Protein AF-S4PH60-F1 (afdb_monomer_lite)

Secondary structure (DSSP, 8-state):
-HHHHHHHHHH-TTS---HHHHHHHHHHHHHHHHH---HHHHHHHHHHHT-GGGHHHHHHHHHHHHHHHHHH---HHHHHHHHTT--PPPSSPPP-

pLDDT: mean 90.48, std 4.32, range [73.25, 95.56]

Foldseek 3Di:
DLVVQVVVCVVCVPDDDDSVLVVLLVVLLVVLLAAVDQPVSLVVSCVVVVPCVCSVSSNVSSVVSNVVNVVPDDHPVVVVCVVVVPDDDDPDDDDD

Radius of gyration: 16.83 Å; chains: 1; bounding box: 34×27×51 Å

Structure (mmCIF, N/CA/C/O backbone):
data_AF-S4PH60-F1
#
_entry.id   AF-S4PH60-F1
#
loop_
_atom_site.group_PDB
_atom_site.id
_atom_site.type_symbol
_atom_site.label_atom_id
_atom_site.label_alt_id
_atom_site.label_comp_id
_atom_site.label_asym_id
_atom_site.label_entity_id
_atom_site.label_seq_id
_atom_site.pdbx_PDB_ins_code
_atom_site.Cartn_x
_atom_site.Cartn_y
_atom_site.Cartn_z
_atom_site.occupancy
_atom_site.B_iso_or_equiv
_atom_site.auth_seq_id
_atom_site.auth_comp_id
_atom_site.auth_asym_id
_atom_site.auth_atom_id
_atom_site.pdbx_PDB_model_num
ATOM 1 N N . GLY A 1 1 ? -0.030 -4.395 -10.900 1.00 89.50 1 GLY A N 1
ATOM 2 C CA . GLY A 1 1 ? 1.312 -3.913 -11.289 1.00 89.50 1 GLY A CA 1
ATOM 3 C C . GLY A 1 1 ? 1.776 -4.452 -12.633 1.00 89.50 1 GLY A C 1
ATOM 4 O O . GLY A 1 1 ? 1.837 -3.698 -13.591 1.00 89.50 1 GLY A O 1
ATOM 5 N N . ARG A 1 2 ? 2.071 -5.757 -12.736 1.00 91.31 2 ARG A N 1
ATOM 6 C CA . ARG A 1 2 ? 2.681 -6.356 -13.942 1.00 91.31 2 ARG A CA 1
ATOM 7 C C . ARG A 1 2 ? 1.845 -6.212 -15.221 1.00 91.31 2 ARG A C 1
ATOM 9 O O . ARG A 1 2 ? 2.398 -5.848 -16.248 1.00 91.31 2 ARG A O 1
ATOM 16 N N . LEU A 1 3 ? 0.531 -6.449 -15.148 1.00 92.81 3 LEU A N 1
ATOM 17 C CA . LEU A 1 3 ? -0.375 -6.264 -16.293 1.00 92.81 3 LEU A CA 1
ATOM 18 C C . LEU A 1 3 ? -0.359 -4.818 -16.802 1.00 92.81 3 LEU A C 1
ATOM 20 O O . LEU A 1 3 ? -0.233 -4.588 -17.997 1.00 92.81 3 LEU A O 1
ATOM 24 N N . LEU A 1 4 ? -0.397 -3.851 -15.881 1.00 91.31 4 LEU A N 1
ATOM 25 C CA . LEU A 1 4 ? -0.311 -2.428 -16.202 1.00 91.31 4 LEU A CA 1
ATOM 26 C C . LEU A 1 4 ? 1.035 -2.091 -16.864 1.00 91.31 4 LEU A C 1
ATOM 28 O O . LEU A 1 4 ? 1.066 -1.346 -17.832 1.00 91.31 4 LEU A O 1
ATOM 32 N N . ALA A 1 5 ? 2.135 -2.700 -16.416 1.00 91.56 5 ALA A N 1
ATOM 33 C CA . ALA A 1 5 ? 3.443 -2.522 -17.043 1.00 91.56 5 ALA A CA 1
ATOM 34 C C . ALA A 1 5 ? 3.490 -3.045 -18.489 1.00 91.56 5 ALA A C 1
ATOM 36 O O . ALA A 1 5 ? 4.017 -2.368 -19.366 1.00 91.56 5 ALA A O 1
ATOM 37 N N . ILE A 1 6 ? 2.915 -4.228 -18.739 1.00 90.88 6 ILE A N 1
ATOM 38 C CA . ILE A 1 6 ? 2.827 -4.822 -20.083 1.00 90.88 6 ILE A CA 1
ATOM 39 C C . ILE A 1 6 ? 1.951 -3.949 -20.988 1.00 90.88 6 ILE A C 1
ATOM 41 O O . ILE A 1 6 ? 2.305 -3.701 -22.137 1.00 90.88 6 ILE A O 1
ATOM 45 N N . PHE A 1 7 ? 0.842 -3.430 -20.458 1.00 91.00 7 PHE A N 1
ATOM 46 C CA . PHE A 1 7 ? -0.017 -2.501 -21.185 1.00 91.00 7 PHE A CA 1
ATOM 47 C C . PHE A 1 7 ? 0.725 -1.209 -21.560 1.00 91.00 7 PHE A C 1
ATOM 49 O O . PHE A 1 7 ? 0.685 -0.800 -22.717 1.00 91.00 7 PHE A O 1
ATOM 56 N N . ILE A 1 8 ? 1.474 -0.603 -20.630 1.00 89.69 8 ILE A N 1
ATOM 57 C CA . ILE A 1 8 ? 2.292 0.584 -20.934 1.00 89.69 8 ILE A CA 1
ATOM 58 C C . ILE A 1 8 ? 3.347 0.260 -21.995 1.00 89.69 8 ILE A C 1
ATOM 60 O O . ILE A 1 8 ? 3.558 1.064 -22.897 1.00 89.69 8 ILE A O 1
ATOM 64 N N . GLN A 1 9 ? 3.984 -0.909 -21.924 1.00 89.25 9 GLN A N 1
ATOM 65 C CA . GLN A 1 9 ? 4.979 -1.327 -22.912 1.00 89.25 9 GLN A CA 1
ATOM 66 C C . GLN A 1 9 ? 4.375 -1.485 -24.315 1.00 89.25 9 GLN A C 1
ATOM 68 O O . GLN A 1 9 ? 5.037 -1.178 -25.303 1.00 89.25 9 GLN A O 1
ATOM 73 N N . TYR A 1 10 ? 3.118 -1.922 -24.402 1.00 88.00 10 TYR A N 1
ATOM 74 C CA . TYR A 1 10 ? 2.390 -2.000 -25.666 1.00 88.00 10 TYR A CA 1
ATOM 75 C C . TYR A 1 10 ? 2.068 -0.610 -26.241 1.00 88.00 10 TYR A C 1
ATOM 77 O O . TYR A 1 10 ? 2.185 -0.401 -27.445 1.00 88.00 10 TYR A O 1
ATOM 85 N N . VAL A 1 11 ? 1.701 0.353 -25.387 1.00 90.06 11 VAL A N 1
ATOM 86 C CA . VAL A 1 11 ? 1.354 1.727 -25.800 1.00 90.06 11 VAL A CA 1
ATOM 87 C C . VAL A 1 11 ? 2.596 2.579 -26.109 1.00 90.06 11 VAL A C 1
ATOM 89 O O . VAL A 1 11 ? 2.559 3.420 -27.005 1.00 90.06 11 VAL A O 1
ATOM 92 N N . LEU A 1 12 ? 3.705 2.371 -25.392 1.00 86.88 12 LEU A N 1
ATOM 93 C CA . LEU A 1 12 ? 4.949 3.141 -25.507 1.00 86.88 12 LEU A CA 1
ATOM 94 C C . LEU A 1 12 ? 6.146 2.215 -25.797 1.00 86.88 12 LEU A C 1
ATOM 96 O O . LEU A 1 12 ? 6.965 1.963 -24.908 1.00 86.88 12 LEU A O 1
ATOM 100 N N . PRO A 1 13 ? 6.305 1.745 -27.048 1.00 78.12 13 PRO A N 1
ATOM 101 C CA . PRO A 1 13 ? 7.345 0.777 -27.407 1.00 78.12 13 PRO A CA 1
ATOM 102 C C . PRO A 1 13 ? 8.776 1.340 -27.344 1.00 78.12 13 PRO A C 1
ATOM 104 O O . PRO A 1 13 ? 9.732 0.573 -27.317 1.00 78.12 13 PRO A O 1
ATOM 107 N N . HIS A 1 14 ? 8.944 2.667 -27.319 1.00 76.19 14 HIS A N 1
ATOM 108 C CA . HIS A 1 14 ? 10.259 3.321 -27.330 1.00 76.19 14 HIS A CA 1
ATOM 109 C C . HIS A 1 14 ? 10.944 3.402 -25.959 1.00 76.19 14 HIS A C 1
ATOM 111 O O . HIS A 1 14 ? 12.126 3.735 -25.899 1.00 76.19 14 HIS A O 1
ATOM 117 N N . ASN A 1 15 ? 10.235 3.125 -24.859 1.00 78.12 15 ASN A N 1
ATOM 118 C CA . ASN A 1 15 ? 10.791 3.274 -23.517 1.00 78.12 15 ASN A CA 1
ATOM 119 C C . ASN A 1 15 ? 11.068 1.901 -22.892 1.00 78.12 15 ASN A C 1
ATOM 121 O O . ASN A 1 15 ? 10.162 1.083 -22.723 1.00 78.12 15 ASN A O 1
ATOM 125 N N . SER A 1 16 ? 12.322 1.637 -22.521 1.00 77.81 16 SER A N 1
ATOM 126 C CA . SER A 1 16 ? 12.720 0.382 -21.878 1.00 77.81 16 SER A CA 1
ATOM 127 C C . SER A 1 16 ? 12.273 0.364 -20.413 1.00 77.81 16 SER A C 1
ATOM 129 O O . SER A 1 16 ? 13.016 0.733 -19.501 1.00 77.81 16 SER A O 1
ATOM 131 N N . ILE A 1 17 ? 11.027 -0.042 -20.185 1.00 84.56 17 ILE A N 1
ATOM 132 C CA . ILE A 1 17 ? 10.431 -0.158 -18.854 1.00 84.56 17 ILE A CA 1
ATOM 133 C C . ILE A 1 17 ? 10.711 -1.552 -18.291 1.00 84.56 17 ILE A C 1
ATOM 135 O O . ILE A 1 17 ? 10.523 -2.547 -18.981 1.00 84.56 17 ILE A O 1
ATOM 139 N N . ASN A 1 18 ? 11.112 -1.644 -17.018 1.00 88.25 18 ASN A N 1
ATOM 140 C CA . ASN A 1 18 ? 11.245 -2.926 -16.324 1.00 88.25 18 ASN A CA 1
ATOM 141 C C . ASN A 1 18 ? 9.895 -3.334 -15.691 1.00 88.25 18 ASN A C 1
ATOM 143 O O . ASN A 1 18 ? 9.489 -2.716 -14.697 1.00 88.25 18 ASN A O 1
ATOM 147 N N . PRO A 1 19 ? 9.211 -4.387 -16.188 1.00 88.44 19 PRO A N 1
ATOM 148 C CA . PRO A 1 19 ? 7.902 -4.790 -15.674 1.00 88.44 19 PRO A CA 1
ATOM 149 C C . PRO A 1 19 ? 7.925 -5.244 -14.210 1.00 88.44 19 PRO A C 1
ATOM 151 O O . PRO A 1 19 ? 6.906 -5.142 -13.525 1.00 88.44 19 PRO A O 1
ATOM 154 N N . ALA A 1 20 ? 9.071 -5.719 -13.708 1.00 88.94 20 ALA A N 1
ATOM 155 C CA . ALA A 1 20 ? 9.209 -6.178 -12.328 1.00 88.94 20 ALA A CA 1
ATOM 156 C C . ALA A 1 20 ? 9.073 -5.022 -11.324 1.00 88.94 20 ALA A C 1
ATOM 158 O O . ALA A 1 20 ? 8.402 -5.176 -10.306 1.00 88.94 20 ALA A O 1
ATOM 159 N N . LYS A 1 21 ? 9.610 -3.834 -11.638 1.00 89.56 21 LYS A N 1
ATOM 160 C CA . LYS A 1 21 ? 9.484 -2.650 -10.767 1.00 89.56 21 LYS A CA 1
ATOM 161 C C . LYS A 1 21 ? 8.028 -2.206 -10.615 1.00 89.56 21 LYS A C 1
ATOM 163 O O . LYS A 1 21 ? 7.562 -1.938 -9.514 1.00 89.56 21 LYS A O 1
ATOM 168 N N . TYR A 1 22 ? 7.276 -2.201 -11.711 1.00 91.50 22 TYR A N 1
ATOM 169 C CA . TYR A 1 22 ? 5.847 -1.873 -11.698 1.00 91.50 22 TYR A CA 1
ATOM 170 C C . TYR A 1 22 ? 4.999 -2.978 -11.058 1.00 91.50 22 TYR A C 1
ATOM 172 O O . TYR A 1 22 ? 3.953 -2.704 -10.463 1.00 91.50 22 TYR A O 1
ATOM 180 N N . ALA A 1 23 ? 5.429 -4.239 -11.159 1.00 93.31 23 ALA A N 1
ATOM 181 C CA . ALA A 1 23 ? 4.824 -5.333 -10.413 1.00 93.31 23 ALA A CA 1
ATOM 182 C C . ALA A 1 23 ? 4.968 -5.114 -8.902 1.00 93.31 23 ALA A C 1
ATOM 184 O O . ALA A 1 23 ? 3.953 -5.172 -8.210 1.00 93.31 23 ALA A O 1
ATOM 185 N N . LEU A 1 24 ? 6.177 -4.775 -8.438 1.00 93.00 24 LEU A N 1
ATOM 186 C CA . LEU A 1 24 ? 6.476 -4.473 -7.038 1.00 93.00 24 LEU A CA 1
ATOM 187 C C . LEU A 1 24 ? 5.631 -3.306 -6.518 1.00 93.00 24 LEU A C 1
ATOM 189 O O . LEU A 1 24 ? 4.939 -3.458 -5.518 1.00 93.00 24 LEU A O 1
ATOM 193 N N . VAL A 1 25 ? 5.613 -2.178 -7.233 1.00 93.44 25 VAL A N 1
ATOM 194 C CA . VAL A 1 25 ? 4.810 -1.002 -6.849 1.00 93.44 25 VAL A CA 1
ATOM 195 C C . VAL A 1 25 ? 3.319 -1.338 -6.785 1.00 93.44 25 VAL A C 1
ATOM 197 O O . VAL A 1 25 ? 2.631 -0.946 -5.849 1.00 93.44 25 VAL A O 1
ATOM 200 N N . GLY A 1 26 ? 2.806 -2.112 -7.745 1.00 94.44 26 GLY A N 1
ATOM 201 C CA . GLY A 1 26 ? 1.407 -2.535 -7.716 1.00 94.44 26 GLY A CA 1
ATOM 202 C C . GLY A 1 26 ? 1.075 -3.482 -6.558 1.00 94.44 26 GLY A C 1
ATOM 203 O O . GLY A 1 26 ? -0.021 -3.401 -6.016 1.00 94.44 26 GLY A O 1
ATOM 204 N N . ALA A 1 27 ? 2.000 -4.367 -6.180 1.00 93.88 27 ALA A N 1
ATOM 205 C CA . ALA A 1 27 ? 1.836 -5.228 -5.010 1.00 93.88 27 ALA A CA 1
ATOM 206 C C . ALA A 1 27 ? 1.880 -4.409 -3.710 1.00 93.88 27 ALA A C 1
ATOM 208 O O . ALA A 1 27 ? 1.031 -4.598 -2.843 1.00 93.88 27 ALA A O 1
ATOM 209 N N . ALA A 1 28 ? 2.807 -3.451 -3.613 1.00 94.00 28 ALA A N 1
ATOM 210 C CA . ALA A 1 28 ? 2.895 -2.519 -2.494 1.00 94.00 28 ALA A CA 1
ATOM 211 C C . ALA A 1 28 ? 1.595 -1.717 -2.331 1.00 94.00 28 ALA A C 1
ATOM 213 O O . ALA A 1 28 ? 1.035 -1.689 -1.239 1.00 94.00 28 ALA A O 1
ATOM 214 N N . ALA A 1 29 ? 1.068 -1.144 -3.418 1.00 95.12 29 ALA A N 1
ATOM 215 C CA . ALA A 1 29 ? -0.189 -0.396 -3.404 1.00 95.12 29 ALA A CA 1
ATOM 216 C C . ALA A 1 29 ? -1.371 -1.246 -2.908 1.00 95.12 29 ALA A C 1
ATOM 218 O O . ALA A 1 29 ? -2.155 -0.777 -2.086 1.00 95.12 29 ALA A O 1
ATOM 219 N N . GLN A 1 30 ? -1.470 -2.508 -3.343 1.00 94.50 30 GLN A N 1
ATOM 220 C CA . GLN A 1 30 ? -2.509 -3.420 -2.859 1.00 94.50 30 GLN A CA 1
ATOM 221 C C . GLN A 1 30 ? -2.357 -3.707 -1.361 1.00 94.50 30 GLN A C 1
ATOM 223 O O . GLN A 1 30 ? -3.338 -3.650 -0.627 1.00 94.50 30 GLN A O 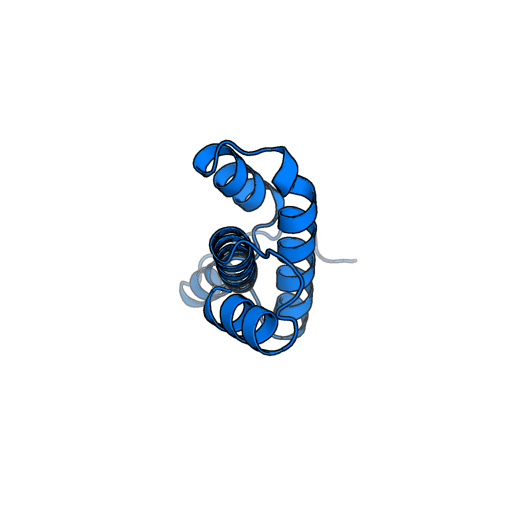1
ATOM 228 N N . LEU A 1 31 ? -1.140 -4.000 -0.894 1.00 94.00 31 LEU A N 1
ATOM 229 C CA . LEU A 1 31 ? -0.890 -4.283 0.519 1.00 94.00 31 LEU A CA 1
ATOM 230 C C . LEU A 1 31 ? -1.196 -3.058 1.390 1.00 94.00 31 LEU A C 1
ATOM 232 O O . LEU A 1 31 ? -2.003 -3.164 2.310 1.00 94.00 31 LEU A O 1
ATOM 236 N N . GLY A 1 32 ? -0.651 -1.883 1.063 1.00 93.06 32 GLY A N 1
ATOM 237 C CA . GLY A 1 32 ? -0.945 -0.637 1.785 1.00 93.06 32 GLY A CA 1
ATOM 238 C C . GLY A 1 32 ? -2.432 -0.270 1.768 1.00 93.06 32 GLY A C 1
ATOM 239 O O . GLY A 1 32 ? -2.975 0.196 2.770 1.00 93.06 32 GLY A O 1
ATOM 240 N N . GLY A 1 33 ? -3.110 -0.563 0.657 1.00 92.56 33 GLY A N 1
ATOM 241 C CA . GLY A 1 33 ? -4.549 -0.394 0.483 1.00 92.56 33 GLY A CA 1
ATOM 242 C C . GLY A 1 33 ? -5.426 -1.393 1.253 1.00 92.56 33 GLY A C 1
ATOM 243 O O . GLY A 1 33 ? -6.625 -1.160 1.363 1.00 92.56 33 GLY A O 1
ATOM 244 N N . VAL A 1 34 ? -4.882 -2.477 1.803 1.00 93.56 34 VAL A N 1
ATOM 245 C CA . VAL A 1 34 ? -5.647 -3.433 2.629 1.00 93.56 34 VAL A CA 1
ATOM 246 C C . VAL A 1 34 ? -5.297 -3.277 4.107 1.00 93.56 34 VAL A C 1
ATOM 248 O O . VAL A 1 34 ? -6.188 -3.257 4.955 1.00 93.56 34 VAL A O 1
ATOM 251 N N . VAL A 1 35 ? -4.005 -3.145 4.423 1.00 92.00 35 VAL A N 1
ATOM 252 C CA . VAL A 1 35 ? -3.519 -3.135 5.812 1.00 92.00 35 VAL A CA 1
ATOM 253 C C . VAL A 1 35 ? -3.399 -1.748 6.438 1.00 92.00 35 VAL A C 1
ATOM 255 O O . VAL A 1 35 ? -3.206 -1.665 7.643 1.00 92.00 35 VAL A O 1
ATOM 258 N N . ARG A 1 36 ? 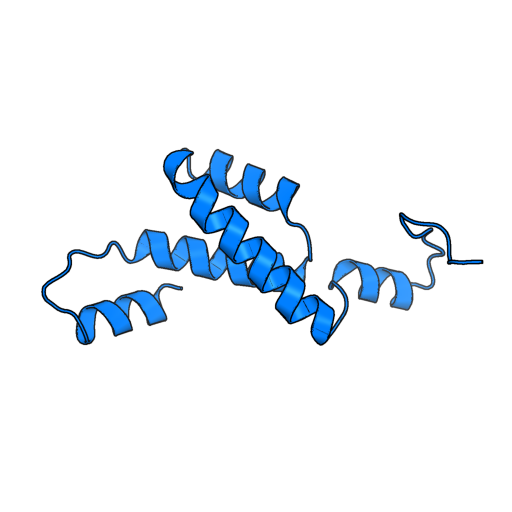-3.455 -0.665 5.650 1.00 90.19 36 ARG A N 1
ATOM 259 C CA . ARG A 1 36 ? -3.286 0.735 6.108 1.00 90.19 36 ARG A CA 1
ATOM 260 C C . ARG A 1 36 ? -1.956 1.067 6.803 1.00 90.19 36 ARG A C 1
ATOM 262 O O . ARG A 1 36 ? -1.786 2.171 7.313 1.00 90.19 36 ARG A O 1
ATOM 269 N N . MET A 1 37 ? -0.968 0.173 6.746 1.00 90.88 37 MET A N 1
ATOM 270 C CA . MET A 1 37 ? 0.389 0.413 7.248 1.00 90.88 37 MET A CA 1
ATOM 271 C C . MET A 1 37 ? 1.258 1.092 6.182 1.00 90.88 37 MET A C 1
ATOM 273 O O . MET A 1 37 ? 1.423 0.560 5.085 1.00 90.88 37 MET A O 1
ATOM 277 N N . THR A 1 38 ? 1.855 2.241 6.505 1.00 89.25 38 THR A N 1
ATOM 278 C CA . THR A 1 38 ? 2.679 3.020 5.561 1.00 89.25 38 THR A CA 1
ATOM 279 C C . THR A 1 38 ? 4.176 2.843 5.812 1.00 89.25 38 THR A C 1
ATOM 281 O O . THR A 1 38 ? 4.874 2.253 4.987 1.00 89.25 38 THR A O 1
ATOM 284 N N . ILE A 1 39 ? 4.685 3.313 6.954 1.00 90.69 39 ILE A N 1
ATOM 285 C CA . ILE A 1 39 ? 6.131 3.395 7.223 1.00 90.69 39 ILE A CA 1
ATOM 286 C C . ILE A 1 39 ? 6.744 1.998 7.366 1.00 90.69 39 ILE A C 1
ATOM 288 O O . ILE A 1 39 ? 7.654 1.651 6.615 1.00 90.69 39 ILE A O 1
ATOM 292 N N . SER A 1 40 ? 6.210 1.163 8.263 1.00 92.06 40 SER A N 1
ATOM 293 C CA . SER A 1 40 ? 6.744 -0.184 8.512 1.00 92.06 40 SER A CA 1
ATOM 294 C C . SER A 1 40 ? 6.722 -1.056 7.257 1.00 92.06 40 SER A C 1
ATOM 296 O O . SER A 1 40 ? 7.703 -1.727 6.948 1.00 92.06 40 SER A O 1
ATOM 298 N N . LEU A 1 41 ? 5.629 -0.999 6.488 1.00 92.25 41 LEU A N 1
ATOM 299 C CA . LEU A 1 41 ? 5.496 -1.763 5.249 1.00 92.25 41 LEU A CA 1
ATOM 300 C C . LEU A 1 41 ? 6.510 -1.307 4.193 1.00 92.25 41 LEU A C 1
ATOM 302 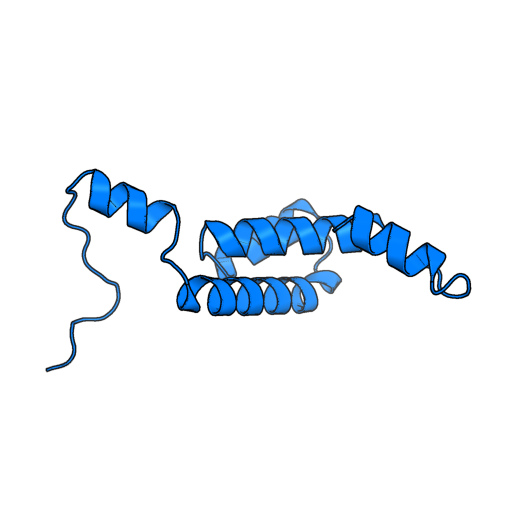O O . LEU A 1 41 ? 7.117 -2.144 3.529 1.00 92.25 41 LEU A O 1
ATOM 306 N N . THR A 1 42 ? 6.734 0.004 4.067 1.00 92.00 42 THR A N 1
ATOM 307 C CA . THR A 1 42 ? 7.762 0.539 3.164 1.00 92.00 42 THR A CA 1
ATOM 308 C C . THR A 1 42 ? 9.134 -0.039 3.504 1.00 92.00 42 THR A C 1
ATOM 310 O O . THR A 1 42 ? 9.826 -0.530 2.612 1.00 92.00 42 THR A O 1
ATOM 313 N N . VAL A 1 43 ? 9.520 -0.006 4.783 1.00 92.69 43 VAL A N 1
ATOM 314 C CA . VAL A 1 43 ? 10.826 -0.509 5.232 1.00 92.69 43 VAL A CA 1
ATOM 315 C C . VAL A 1 43 ? 10.971 -1.994 4.904 1.00 92.69 43 VAL A C 1
ATOM 317 O O . VAL A 1 43 ? 11.960 -2.376 4.288 1.00 92.69 43 VAL A O 1
ATOM 320 N N . ILE A 1 44 ? 9.957 -2.818 5.192 1.00 94.25 44 ILE A N 1
ATOM 321 C CA . ILE A 1 44 ? 9.972 -4.254 4.856 1.00 94.25 44 ILE A CA 1
ATOM 322 C C . ILE A 1 44 ? 10.194 -4.476 3.350 1.00 94.25 44 ILE A C 1
ATOM 324 O O . ILE A 1 44 ? 10.998 -5.321 2.954 1.00 94.25 44 ILE A O 1
ATOM 328 N N . ILE A 1 45 ? 9.510 -3.716 2.489 1.00 92.62 45 ILE A N 1
ATOM 329 C CA . ILE A 1 45 ? 9.645 -3.854 1.030 1.00 92.62 45 ILE A CA 1
ATOM 330 C C . ILE A 1 45 ? 11.045 -3.430 0.562 1.00 92.62 45 ILE A C 1
ATOM 332 O O . ILE A 1 45 ? 11.627 -4.081 -0.309 1.00 92.62 45 ILE A O 1
ATOM 336 N N . ILE A 1 46 ? 11.601 -2.358 1.129 1.00 92.38 46 ILE A N 1
ATOM 337 C CA . ILE A 1 46 ? 12.948 -1.884 0.787 1.00 92.38 46 ILE A CA 1
ATOM 338 C C . ILE A 1 46 ? 14.001 -2.914 1.194 1.00 92.38 46 ILE A C 1
ATOM 340 O O . ILE A 1 46 ? 14.834 -3.270 0.359 1.00 92.38 46 ILE A O 1
ATOM 344 N N . GLU A 1 47 ? 13.936 -3.412 2.429 1.00 93.00 47 GLU A N 1
ATOM 345 C CA . GLU A 1 47 ? 14.882 -4.399 2.961 1.00 93.00 47 GLU A CA 1
ATOM 346 C C . GLU A 1 47 ? 14.836 -5.704 2.156 1.00 93.00 47 GLU A C 1
ATOM 348 O O . GLU A 1 47 ? 15.869 -6.220 1.739 1.00 93.00 47 GLU A O 1
ATOM 353 N N . THR A 1 48 ? 13.637 -6.204 1.838 1.00 92.25 48 THR A N 1
ATOM 354 C CA . THR A 1 48 ? 13.471 -7.438 1.045 1.00 92.25 48 THR A CA 1
ATOM 355 C C . THR A 1 48 ? 13.900 -7.292 -0.416 1.00 92.25 48 THR A C 1
ATOM 357 O O . THR A 1 48 ? 14.342 -8.266 -1.024 1.00 92.25 48 THR A O 1
ATOM 360 N N . THR A 1 49 ? 13.790 -6.093 -0.994 1.00 90.00 49 THR A N 1
ATOM 361 C CA . THR A 1 49 ? 14.211 -5.829 -2.383 1.00 90.00 49 THR A CA 1
ATOM 362 C C . THR A 1 49 ? 15.700 -5.472 -2.478 1.00 90.00 49 THR A C 1
ATOM 364 O O . THR A 1 49 ? 16.289 -5.571 -3.554 1.00 90.00 49 THR A O 1
ATOM 367 N N . GLY A 1 50 ? 16.318 -5.022 -1.382 1.00 86.88 50 GLY A N 1
ATOM 368 C CA . GLY A 1 50 ? 17.721 -4.600 -1.339 1.00 86.88 50 GLY A CA 1
ATOM 369 C C . GLY A 1 50 ? 18.028 -3.343 -2.165 1.00 86.88 50 GLY A C 1
ATOM 370 O O . GLY A 1 50 ? 19.177 -3.113 -2.536 1.00 86.88 50 GLY A O 1
ATOM 371 N N . GLN A 1 51 ? 17.016 -2.533 -2.507 1.00 82.81 51 GLN A N 1
ATOM 372 C CA . GLN A 1 51 ? 17.165 -1.415 -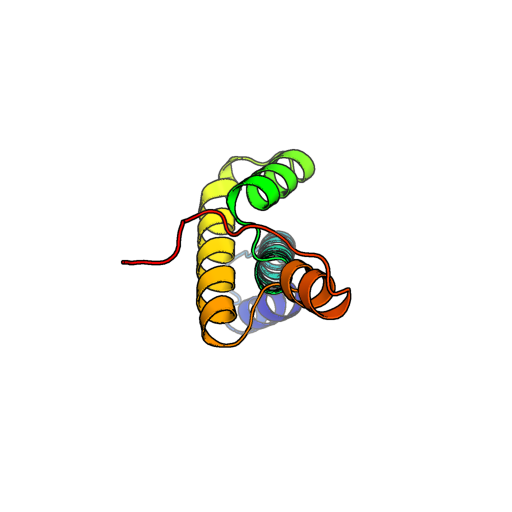3.446 1.00 82.81 51 GLN A CA 1
ATOM 373 C C . GLN A 1 51 ? 16.506 -0.126 -2.933 1.00 82.81 51 GLN A C 1
ATOM 375 O O . GLN A 1 51 ? 15.409 0.259 -3.345 1.00 82.81 51 GLN A O 1
ATOM 380 N N . ILE A 1 52 ? 17.234 0.583 -2.065 1.00 86.69 52 ILE A N 1
ATOM 381 C CA . ILE A 1 52 ? 16.789 1.801 -1.357 1.00 86.69 52 ILE A CA 1
ATOM 382 C C . ILE A 1 52 ? 16.424 2.943 -2.319 1.00 86.69 52 ILE A C 1
ATOM 384 O O . ILE A 1 52 ? 15.552 3.752 -2.025 1.00 86.69 52 ILE A O 1
ATOM 388 N N . SER A 1 53 ? 17.007 2.988 -3.521 1.00 87.38 53 SER A N 1
ATOM 389 C CA . SER A 1 53 ? 16.667 4.008 -4.527 1.00 87.38 53 SER A CA 1
ATOM 390 C C . SER A 1 53 ? 15.186 3.992 -4.939 1.00 87.38 53 SER A C 1
ATOM 392 O O . SER A 1 53 ? 14.682 5.018 -5.393 1.00 87.38 53 SER A O 1
ATOM 394 N N . ASN A 1 54 ? 14.477 2.869 -4.767 1.00 85.19 54 ASN A N 1
ATOM 395 C CA . ASN A 1 54 ? 13.041 2.774 -5.045 1.00 85.19 54 ASN A CA 1
ATOM 396 C C . ASN A 1 54 ? 12.165 3.153 -3.829 1.00 85.19 54 ASN A C 1
ATOM 398 O O . ASN A 1 54 ? 10.945 3.034 -3.906 1.00 85.19 54 ASN A O 1
ATOM 402 N N . ALA A 1 55 ? 12.746 3.615 -2.717 1.00 88.38 55 ALA A N 1
ATOM 403 C CA . ALA A 1 55 ? 12.013 3.946 -1.495 1.00 88.38 55 ALA A CA 1
ATOM 404 C C . ALA A 1 55 ? 10.972 5.049 -1.715 1.00 88.38 55 ALA A C 1
ATOM 406 O O . ALA A 1 55 ? 9.800 4.880 -1.390 1.00 88.38 55 ALA A O 1
ATOM 407 N N . LEU A 1 56 ? 11.392 6.163 -2.317 1.00 91.62 56 LEU A N 1
ATOM 408 C CA . LEU A 1 56 ? 10.539 7.329 -2.537 1.00 91.62 56 LEU A CA 1
ATOM 409 C C . LEU A 1 56 ? 9.260 7.004 -3.335 1.00 91.62 56 LEU A C 1
ATOM 411 O O . LEU A 1 56 ? 8.175 7.315 -2.841 1.00 91.62 56 LEU A O 1
ATOM 415 N N . PRO A 1 57 ? 9.319 6.334 -4.506 1.00 90.69 57 PRO A N 1
ATOM 416 C CA . PRO A 1 57 ? 8.099 5.969 -5.219 1.00 90.69 57 PRO A CA 1
ATOM 417 C C . PRO A 1 57 ? 7.220 4.986 -4.431 1.00 90.69 57 PRO A C 1
ATOM 419 O O . PRO A 1 57 ? 6.000 5.121 -4.472 1.00 90.69 57 PRO A O 1
ATOM 422 N N . ILE A 1 58 ? 7.800 4.048 -3.672 1.00 93.31 58 ILE A N 1
ATOM 423 C CA . ILE A 1 58 ? 7.027 3.102 -2.848 1.00 93.31 58 ILE A CA 1
ATOM 424 C C . ILE A 1 58 ? 6.256 3.843 -1.749 1.00 93.31 58 ILE A C 1
ATOM 426 O O . ILE A 1 58 ? 5.052 3.625 -1.611 1.00 93.31 58 ILE A O 1
ATOM 430 N N . ILE A 1 59 ? 6.901 4.767 -1.030 1.00 94.31 59 ILE A N 1
ATOM 431 C CA . ILE A 1 59 ? 6.252 5.568 0.021 1.00 94.31 59 ILE A CA 1
ATOM 432 C C . ILE A 1 59 ? 5.063 6.336 -0.552 1.00 94.31 59 ILE A C 1
ATOM 434 O O . ILE A 1 59 ? 3.962 6.252 -0.013 1.00 94.31 59 ILE A O 1
ATOM 438 N N . ILE A 1 60 ? 5.264 7.040 -1.670 1.00 94.38 60 ILE A N 1
ATOM 439 C CA . ILE A 1 60 ? 4.198 7.816 -2.318 1.00 94.38 60 ILE A CA 1
ATOM 440 C C . ILE A 1 60 ? 3.027 6.899 -2.681 1.00 94.38 60 ILE A C 1
ATOM 442 O O . ILE A 1 60 ? 1.876 7.221 -2.390 1.00 94.38 60 ILE A O 1
ATOM 446 N N . THR A 1 61 ? 3.306 5.729 -3.261 1.00 94.44 61 THR A N 1
ATOM 447 C CA . THR A 1 61 ? 2.246 4.789 -3.650 1.00 94.44 61 THR A CA 1
ATOM 448 C C . THR A 1 61 ? 1.470 4.251 -2.450 1.00 94.44 61 THR A C 1
ATOM 450 O O . THR A 1 61 ? 0.250 4.129 -2.528 1.00 94.44 61 THR A O 1
ATOM 453 N N . LEU A 1 62 ? 2.145 3.991 -1.327 1.00 95.06 62 LEU A N 1
ATOM 454 C CA . LEU A 1 62 ? 1.518 3.523 -0.093 1.00 95.06 62 LEU A CA 1
ATOM 455 C C . LEU A 1 62 ? 0.674 4.609 0.576 1.00 95.06 62 LEU A C 1
ATOM 457 O O . LEU A 1 62 ? -0.422 4.312 1.045 1.00 95.06 62 LEU A O 1
ATOM 461 N N . VAL A 1 63 ? 1.142 5.861 0.591 1.00 94.75 63 VAL A N 1
ATOM 462 C CA . VAL A 1 63 ? 0.381 6.995 1.140 1.00 94.75 63 VAL A CA 1
ATOM 463 C C . VAL A 1 63 ? -0.885 7.239 0.325 1.00 94.75 63 VAL A C 1
ATOM 465 O O . VAL A 1 63 ? -1.965 7.342 0.904 1.00 94.75 63 VAL A O 1
ATOM 468 N N . VAL A 1 64 ? -0.780 7.256 -1.008 1.00 95.00 64 VAL A N 1
ATOM 469 C CA . VAL A 1 64 ? -1.950 7.422 -1.883 1.00 95.00 64 VAL A CA 1
ATOM 470 C C . VAL A 1 64 ? -2.922 6.254 -1.705 1.00 95.00 64 VAL A C 1
ATOM 472 O O . VAL A 1 64 ? -4.115 6.485 -1.533 1.00 95.00 64 VAL A O 1
ATOM 475 N N . ALA A 1 65 ? -2.430 5.012 -1.660 1.00 94.81 65 ALA A N 1
ATOM 476 C CA . ALA A 1 65 ? -3.277 3.842 -1.428 1.00 94.81 65 ALA A CA 1
ATOM 477 C C . ALA A 1 65 ? -3.981 3.880 -0.061 1.00 94.81 65 ALA A C 1
ATOM 479 O O . ALA A 1 65 ? -5.159 3.527 0.028 1.00 94.81 65 ALA A O 1
ATOM 480 N N . LYS A 1 66 ? -3.287 4.333 0.995 1.00 93.94 66 LYS A N 1
ATOM 481 C CA . LYS A 1 66 ? -3.877 4.530 2.325 1.00 93.94 66 LYS A CA 1
ATOM 482 C C . LYS A 1 66 ? -4.989 5.572 2.265 1.00 93.94 66 LYS A C 1
ATOM 484 O O . LYS A 1 66 ? -6.106 5.252 2.636 1.00 93.94 66 LYS A O 1
ATOM 489 N N . TRP A 1 67 ? -4.711 6.768 1.746 1.00 94.44 67 TRP A N 1
ATOM 490 C CA . TRP A 1 67 ? -5.693 7.857 1.672 1.00 94.44 67 TRP A CA 1
ATOM 491 C C . TRP A 1 67 ? -6.924 7.497 0.853 1.00 94.44 67 TRP A C 1
ATOM 493 O O . TRP A 1 67 ? -8.044 7.743 1.292 1.00 94.44 67 TRP A O 1
ATOM 503 N N . THR A 1 68 ? -6.733 6.900 -0.327 1.00 95.12 68 THR A N 1
ATOM 504 C CA . THR A 1 68 ? -7.864 6.448 -1.140 1.00 95.12 68 THR A CA 1
ATOM 505 C C . THR A 1 68 ? -8.684 5.423 -0.379 1.00 95.12 68 THR A C 1
ATOM 507 O O . THR A 1 68 ? -9.903 5.484 -0.409 1.00 95.12 68 THR A O 1
ATOM 510 N N . GLY A 1 69 ? -8.041 4.497 0.321 1.00 92.56 69 GLY A N 1
ATOM 511 C CA . GLY A 1 69 ? -8.767 3.494 1.068 1.00 92.56 69 GLY A CA 1
ATOM 512 C C . GLY A 1 69 ? -9.461 4.031 2.323 1.00 92.56 69 GLY A C 1
ATOM 513 O O . GLY A 1 69 ? -10.604 3.653 2.543 1.00 92.56 69 GLY A O 1
ATOM 514 N N . ASP A 1 70 ? -8.835 4.933 3.083 1.00 92.38 70 ASP A N 1
ATOM 515 C CA . ASP A 1 70 ? -9.428 5.595 4.260 1.00 92.38 70 ASP A CA 1
ATOM 516 C C . ASP A 1 70 ? -10.715 6.356 3.906 1.00 92.38 70 ASP A C 1
ATOM 518 O O . ASP A 1 70 ? -11.606 6.490 4.737 1.00 92.38 70 ASP A O 1
ATOM 522 N N . PHE A 1 71 ? -10.836 6.829 2.662 1.00 93.12 71 PHE A N 1
ATOM 523 C CA . PHE A 1 71 ? -12.053 7.476 2.175 1.00 93.12 71 PHE A CA 1
ATOM 524 C C . PHE A 1 71 ? -13.245 6.513 2.038 1.00 93.12 71 PHE A C 1
ATOM 526 O O . PHE A 1 71 ? -14.391 6.944 2.135 1.00 93.12 71 PHE A O 1
ATOM 533 N N . PHE A 1 72 ? -12.997 5.221 1.800 1.00 92.62 72 PHE A N 1
ATOM 534 C CA . PHE A 1 72 ? -14.056 4.229 1.588 1.00 92.62 72 PHE A CA 1
ATOM 535 C C . PHE A 1 72 ? -14.261 3.295 2.780 1.00 92.62 72 PHE A C 1
ATOM 537 O O . PHE A 1 72 ? -15.398 2.922 3.055 1.00 92.62 72 PHE A O 1
ATOM 544 N N . ASN A 1 73 ? -13.181 2.845 3.425 1.00 89.81 73 ASN A N 1
ATOM 545 C CA . ASN A 1 73 ? -13.244 1.811 4.452 1.00 89.81 73 ASN A CA 1
ATOM 546 C C . ASN A 1 73 ? -12.002 1.783 5.357 1.00 89.81 73 ASN A C 1
ATOM 548 O O . ASN A 1 73 ? -10.891 2.143 4.948 1.00 89.81 73 ASN A O 1
ATOM 552 N N . GLU A 1 74 ? -12.173 1.234 6.554 1.00 89.75 74 GLU A N 1
ATOM 553 C CA . GLU A 1 74 ? -11.086 0.995 7.504 1.00 89.75 74 GLU A CA 1
ATOM 554 C C . GLU A 1 74 ? -10.149 -0.144 7.060 1.00 89.75 74 GLU A C 1
ATOM 556 O O . GLU A 1 74 ? -10.415 -0.880 6.098 1.00 89.75 74 GLU A O 1
ATOM 561 N N . GLY A 1 75 ? -9.005 -0.267 7.737 1.00 91.38 75 GLY A N 1
ATOM 562 C CA . GLY A 1 75 ? -8.054 -1.343 7.486 1.00 91.38 75 GLY A CA 1
ATOM 563 C C . GLY A 1 75 ? -8.632 -2.708 7.850 1.00 91.38 75 GLY A C 1
ATOM 564 O O . GLY A 1 75 ? -9.455 -2.840 8.754 1.00 91.38 75 GLY A O 1
ATOM 565 N N . ILE A 1 76 ? -8.161 -3.759 7.173 1.00 93.94 76 ILE A N 1
ATOM 566 C CA . ILE A 1 76 ? -8.640 -5.127 7.429 1.00 93.94 76 ILE A CA 1
ATOM 567 C C . ILE A 1 76 ? -8.461 -5.535 8.897 1.00 93.94 76 ILE A C 1
ATOM 569 O O . ILE A 1 76 ? -9.3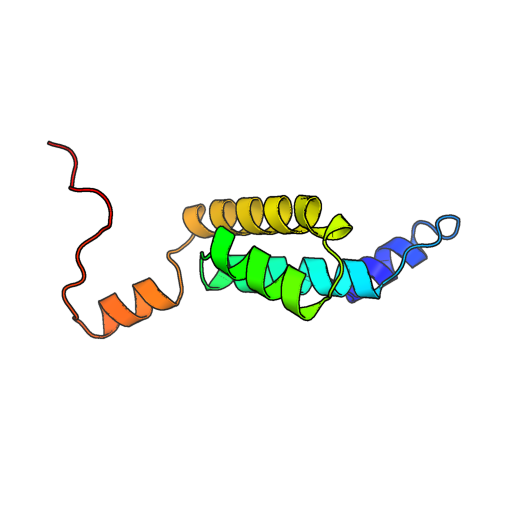04 -6.243 9.442 1.00 93.94 76 ILE A O 1
ATOM 573 N N . TYR A 1 77 ? -7.379 -5.081 9.534 1.00 91.44 77 TYR A N 1
ATOM 574 C CA . TYR A 1 77 ? -7.081 -5.396 10.926 1.00 91.44 77 TYR A CA 1
ATOM 575 C C . TYR A 1 77 ? -8.060 -4.721 11.885 1.00 91.44 77 TYR A C 1
ATOM 577 O O . TYR A 1 77 ? -8.589 -5.396 12.763 1.00 91.44 77 TYR A O 1
ATOM 585 N N . ASP A 1 78 ? -8.366 -3.442 11.670 1.00 90.12 78 ASP A N 1
ATOM 586 C CA . ASP A 1 78 ? -9.289 -2.680 12.515 1.00 90.12 78 ASP A CA 1
ATOM 587 C C . ASP A 1 78 ? -10.699 -3.281 12.463 1.00 90.12 78 ASP A C 1
ATOM 589 O O . ASP A 1 78 ? -11.318 -3.534 13.498 1.00 90.12 78 ASP A O 1
ATOM 593 N N . ILE A 1 79 ? -11.152 -3.656 11.263 1.00 92.12 79 ILE A N 1
ATOM 594 C CA . ILE A 1 79 ? -12.457 -4.296 11.050 1.00 92.12 79 ILE A CA 1
ATOM 595 C C . ILE A 1 79 ? -12.556 -5.628 11.802 1.00 92.12 79 ILE A C 1
ATOM 597 O O . ILE A 1 79 ? -13.568 -5.910 12.443 1.00 92.12 79 ILE A O 1
ATOM 601 N N . HIS A 1 80 ? -11.512 -6.461 11.753 1.00 94.12 80 HIS A N 1
ATOM 602 C CA . HIS A 1 80 ? -11.517 -7.744 12.465 1.00 94.12 80 HIS A CA 1
ATOM 603 C C . HIS A 1 80 ? -11.484 -7.566 13.986 1.00 94.12 80 HIS A C 1
ATOM 605 O O . HIS A 1 80 ? -12.113 -8.348 14.698 1.00 94.12 80 HIS A O 1
ATOM 611 N N . ILE A 1 81 ? -10.794 -6.540 14.488 1.00 93.19 81 ILE A N 1
ATOM 612 C CA . ILE A 1 81 ? -10.771 -6.206 15.919 1.00 93.19 81 ILE A CA 1
ATOM 613 C C . ILE A 1 81 ? -12.169 -5.786 16.389 1.00 93.19 81 ILE A C 1
ATOM 615 O O . ILE A 1 81 ? -12.643 -6.283 17.414 1.00 93.19 81 ILE A O 1
ATOM 619 N N . GLN A 1 82 ? -12.856 -4.943 15.613 1.00 90.75 82 GLN A N 1
ATOM 620 C CA . GLN A 1 82 ? -14.233 -4.533 15.901 1.00 90.75 82 GLN A CA 1
ATOM 621 C C . GLN A 1 82 ? -15.200 -5.723 15.878 1.00 90.75 82 GLN A C 1
ATOM 623 O O . GLN A 1 82 ? -16.007 -5.877 16.794 1.00 90.75 82 GLN A O 1
ATOM 628 N N . LEU A 1 83 ? -15.080 -6.609 14.882 1.00 94.06 83 LEU A N 1
ATOM 629 C CA . LEU A 1 83 ? -15.884 -7.836 14.782 1.00 94.06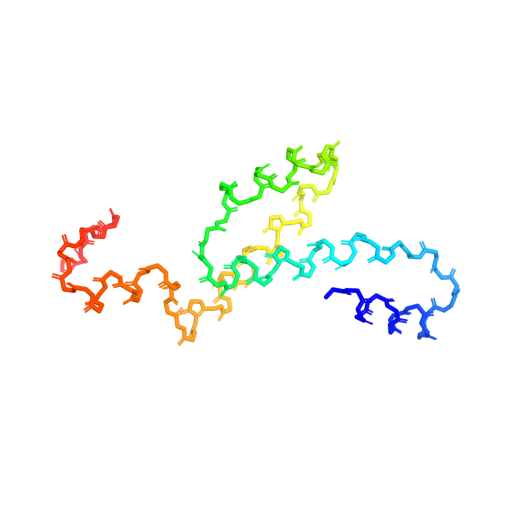 83 LEU A CA 1
ATOM 630 C C . LEU A 1 83 ? -15.649 -8.799 15.953 1.00 94.06 83 LEU A C 1
ATOM 632 O O . LEU A 1 83 ? -16.584 -9.463 16.395 1.00 94.06 83 LEU A O 1
ATOM 636 N N . ALA A 1 84 ? -14.420 -8.875 16.465 1.00 95.56 84 ALA A N 1
ATOM 637 C CA . ALA A 1 84 ? -14.083 -9.692 17.628 1.00 95.56 84 ALA A CA 1
ATOM 638 C C . ALA A 1 84 ? -14.581 -9.092 18.959 1.00 95.56 84 ALA A C 1
ATOM 640 O O . ALA A 1 84 ? -14.488 -9.754 19.992 1.00 95.56 84 ALA A O 1
ATOM 641 N N . GLY A 1 85 ? -15.094 -7.855 18.957 1.00 91.50 85 GLY A N 1
ATOM 642 C CA . GLY A 1 85 ? -15.568 -7.167 20.159 1.00 91.50 85 GLY A CA 1
ATOM 643 C C . GLY A 1 85 ? -14.450 -6.804 21.140 1.00 91.50 85 GLY A C 1
ATOM 644 O O . GLY A 1 85 ? -14.712 -6.642 22.333 1.00 91.50 85 GLY A O 1
ATOM 645 N N . VAL A 1 86 ? -13.202 -6.707 20.669 1.00 93.81 86 VAL A N 1
ATOM 646 C CA . VAL A 1 86 ? -12.053 -6.383 21.523 1.00 93.81 86 VAL A CA 1
ATOM 647 C C . VAL A 1 86 ? -11.972 -4.863 21.705 1.00 93.81 86 VAL A C 1
ATOM 649 O O . VAL A 1 86 ? -11.867 -4.145 20.709 1.00 93.81 86 VAL A O 1
ATOM 652 N N . PRO A 1 87 ? -11.984 -4.343 22.947 1.00 89.69 87 PRO A N 1
ATOM 653 C CA . PRO A 1 87 ? -11.866 -2.911 23.190 1.00 89.69 87 PRO A CA 1
ATOM 654 C C . PRO A 1 87 ? -10.420 -2.451 22.947 1.00 89.69 87 PRO A C 1
ATOM 656 O O . PRO A 1 87 ? -9.563 -2.563 23.824 1.00 89.69 87 PRO A O 1
ATOM 659 N N . LEU A 1 88 ? -10.149 -1.943 21.742 1.00 90.12 88 LEU A N 1
ATOM 660 C CA . LEU A 1 88 ? -8.872 -1.339 21.365 1.00 90.12 88 LEU A CA 1
ATOM 661 C C . LEU A 1 88 ? -8.949 0.186 21.521 1.00 90.12 88 LEU A C 1
ATOM 663 O O . LEU A 1 88 ? -9.875 0.820 21.020 1.00 90.12 88 LEU A O 1
ATOM 667 N N . LEU A 1 89 ? -7.973 0.776 22.210 1.00 90.94 89 LEU A N 1
ATOM 668 C CA . LEU A 1 89 ? -7.865 2.228 22.327 1.00 90.94 89 LEU A CA 1
ATOM 669 C C . LEU A 1 89 ? -7.306 2.823 21.021 1.00 90.94 89 LEU A C 1
ATOM 671 O O . LEU A 1 89 ? -6.291 2.319 20.530 1.00 90.94 89 LEU A O 1
ATOM 675 N N . PRO A 1 90 ? -7.929 3.881 20.466 1.00 85.94 90 PRO A N 1
ATOM 676 C CA . PRO A 1 90 ? -7.380 4.600 19.322 1.00 85.94 90 PRO A CA 1
ATOM 677 C C . PRO A 1 90 ? -6.100 5.349 19.714 1.00 85.94 90 PRO A C 1
ATOM 679 O O . PRO A 1 90 ? -5.831 5.580 20.894 1.00 85.94 90 PRO A O 1
ATOM 682 N N . TRP A 1 91 ? -5.301 5.724 18.714 1.00 85.81 91 TRP A N 1
ATOM 683 C CA . TRP A 1 91 ? -4.033 6.419 18.942 1.00 85.81 91 TRP A CA 1
ATOM 684 C C . TRP A 1 91 ? -4.236 7.838 19.494 1.00 85.81 91 TRP A C 1
ATOM 686 O O . TRP A 1 91 ? -3.570 8.231 20.451 1.00 85.81 91 TRP A O 1
ATOM 696 N N . GLU A 1 92 ? -5.165 8.603 18.916 1.00 87.31 92 GLU A N 1
ATOM 697 C CA . GLU A 1 92 ? -5.579 9.905 19.438 1.00 87.31 92 GLU A CA 1
ATOM 698 C C . GLU A 1 92 ? -6.824 9.802 20.338 1.00 87.31 92 GLU A C 1
ATOM 700 O O . GLU A 1 92 ? -7.725 9.000 20.070 1.00 87.31 92 GLU A O 1
ATOM 705 N N . PRO A 1 93 ? -6.925 10.641 21.386 1.00 88.00 93 PRO A N 1
ATOM 706 C CA . PRO A 1 93 ? -8.158 10.776 22.151 1.00 88.00 93 PRO A CA 1
ATOM 707 C C . PRO A 1 93 ? -9.271 11.422 21.301 1.00 88.00 93 PRO A C 1
ATOM 709 O O . PRO A 1 93 ? -8.975 12.196 20.385 1.00 88.00 93 PRO A O 1
ATOM 712 N N . PRO A 1 94 ? -10.556 11.162 21.613 1.00 83.50 94 PRO A N 1
ATOM 713 C CA . PRO A 1 94 ? -11.663 11.836 20.945 1.00 83.50 94 PRO A CA 1
ATOM 714 C C . PRO A 1 94 ? -11.595 13.359 21.181 1.00 83.50 94 PRO A C 1
ATOM 716 O O . PRO A 1 94 ? -11.211 13.783 22.276 1.00 83.50 94 PRO A O 1
ATOM 719 N N . PRO A 1 95 ? -11.948 14.189 20.180 1.00 84.69 95 PRO A N 1
ATOM 720 C CA . PRO A 1 95 ? -12.018 15.636 20.362 1.00 84.69 95 PRO A CA 1
ATOM 721 C C . PRO A 1 95 ? -13.070 15.996 21.425 1.00 84.69 95 PRO A C 1
ATOM 723 O O . PRO A 1 95 ? -14.096 15.323 21.526 1.00 84.69 95 PRO A O 1
ATOM 726 N N . LEU A 1 96 ? -12.775 17.033 22.221 1.00 73.25 96 LEU A N 1
ATOM 727 C CA . LEU A 1 96 ? -13.643 17.566 23.284 1.00 73.25 96 LEU A CA 1
ATOM 728 C C . LEU A 1 96 ? -14.923 18.204 22.733 1.00 73.25 96 LEU A C 1
ATOM 730 O O . LEU A 1 96 ? -14.832 18.893 21.690 1.00 73.25 96 LEU A O 1
#

Organism: NCBI:txid116150

Sequence (96 aa):
GRLLAIFIQYVLPHNSINPAKYALVGAAAQLGGVVRMTISLTVIIIETTGQISNALPIIITLVVAKWTGDFFNEGIYDIHIQLAGVPLLPWEPPPL

InterPro domains:
  IPR001807 Chloride channel [PF00654] (1-69)
  IPR001807 Chloride channel [PR00762] (20-36)
  IPR001807 Chloride channel [PR00762] (38-57)
  IPR001807 Chloride channel [PR00762] (76-90)
  IPR014743 Chloride channel, core [SSF81340] (1-92)
  IPR051280 Voltage-gated chloride channel/antiporter [PTHR11689] (1-95)